Protein AF-R4IQC9-F1 (afdb_monomer_lite)

Organism: Yersinia pestis (NCBI:txid632)

Foldseek 3Di:
DEDEEEADDPRRVVVVVVCVVVPYDYPYYDD

Secondary structure (DSSP, 8-state):
-EEEEE--HHHHHHHHHHHHHTT-EEEEEE-

Structure (mmCIF, N/CA/C/O backbone):
data_AF-R4IQC9-F1
#
_entry.id   AF-R4IQC9-F1
#
loop_
_atom_site.group_PDB
_atom_site.id
_atom_site.type_symbol
_atom_site.label_atom_id
_atom_site.label_alt_id
_atom_site.label_comp_id
_atom_site.label_asym_id
_atom_site.label_entity_id
_atom_site.label_seq_id
_atom_site.pdbx_PDB_ins_code
_atom_site.Cartn_x
_atom_site.Cartn_y
_atom_site.Cartn_z
_atom_site.occupancy
_atom_site.B_iso_or_equiv
_atom_site.auth_seq_id
_atom_site.auth_comp_id
_atom_site.auth_asym_id
_atom_site.auth_atom_id
_atom_site.pdbx_PDB_model_num
ATOM 1 N N . MET A 1 1 ? -10.199 2.627 6.585 1.00 94.38 1 MET A N 1
ATOM 2 C CA . MET A 1 1 ? -11.060 3.006 5.427 1.00 94.38 1 MET A CA 1
ATOM 3 C C . MET A 1 1 ? -10.829 1.995 4.311 1.00 94.38 1 MET A C 1
ATOM 5 O O . MET A 1 1 ? -9.702 1.538 4.204 1.00 94.38 1 MET A O 1
ATOM 9 N N . LYS A 1 2 ? -11.838 1.610 3.516 1.00 98.31 2 LYS A N 1
ATOM 10 C CA . LYS A 1 2 ? -11.650 0.635 2.421 1.00 98.31 2 LYS A CA 1
ATOM 11 C C . LYS A 1 2 ? -11.126 1.310 1.155 1.00 98.31 2 LYS A C 1
ATOM 13 O O . LYS A 1 2 ? -11.606 2.394 0.830 1.00 98.31 2 LYS A O 1
ATOM 18 N N . ALA A 1 3 ? -10.191 0.677 0.447 1.00 98.38 3 ALA A N 1
ATOM 19 C CA . ALA A 1 3 ? -9.604 1.231 -0.776 1.00 98.38 3 ALA A CA 1
ATOM 20 C C . ALA A 1 3 ? -9.357 0.170 -1.860 1.00 98.38 3 ALA A C 1
ATOM 22 O O . ALA A 1 3 ? -9.042 -0.980 -1.561 1.00 98.38 3 ALA A O 1
ATOM 23 N N . ILE A 1 4 ? -9.462 0.589 -3.122 1.00 98.56 4 ILE A N 1
ATOM 24 C CA . ILE A 1 4 ? -8.902 -0.113 -4.284 1.00 98.56 4 ILE A CA 1
ATOM 25 C C . ILE A 1 4 ? -7.753 0.750 -4.794 1.00 98.56 4 ILE A C 1
ATOM 27 O O . ILE A 1 4 ? -7.919 1.963 -4.931 1.00 98.56 4 ILE A O 1
ATOM 31 N N . VAL A 1 5 ? -6.594 0.143 -5.039 1.00 98.50 5 VAL A N 1
ATOM 32 C CA . VAL A 1 5 ? -5.355 0.878 -5.322 1.00 98.50 5 VAL A CA 1
ATOM 33 C C . VAL A 1 5 ? -4.832 0.522 -6.711 1.00 98.50 5 VAL A C 1
ATOM 35 O O . VAL A 1 5 ? -4.756 -0.650 -7.067 1.00 98.50 5 VAL A O 1
ATOM 38 N N . PHE A 1 6 ? -4.449 1.538 -7.482 1.00 98.75 6 PHE A N 1
ATOM 39 C CA . PHE A 1 6 ? -3.677 1.372 -8.712 1.00 98.75 6 PHE A CA 1
ATOM 40 C C . PHE A 1 6 ? -2.220 1.693 -8.397 1.00 98.75 6 PHE A C 1
ATOM 42 O O . PHE A 1 6 ? -1.917 2.813 -7.983 1.00 98.75 6 PHE A O 1
ATOM 49 N N . ALA A 1 7 ? -1.334 0.711 -8.520 1.00 98.44 7 ALA A N 1
ATOM 50 C CA . ALA A 1 7 ? 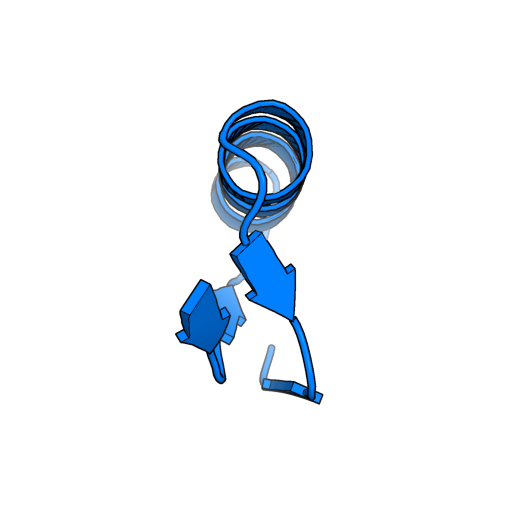0.041 0.812 -8.041 1.00 98.44 7 ALA A CA 1
ATOM 51 C C . ALA A 1 7 ? 0.990 0.061 -8.973 1.00 98.44 7 ALA A C 1
ATOM 53 O O . ALA A 1 7 ? 0.718 -1.077 -9.335 1.00 98.44 7 ALA A O 1
ATOM 54 N N . TYR A 1 8 ? 2.127 0.666 -9.320 1.00 98.62 8 TYR A N 1
ATOM 55 C CA . TYR A 1 8 ? 3.116 0.044 -10.199 1.00 98.62 8 TYR A CA 1
ATOM 56 C C . TYR A 1 8 ? 4.546 0.382 -9.773 1.00 98.62 8 TYR A C 1
ATOM 58 O O . TYR A 1 8 ? 4.816 1.480 -9.275 1.00 98.62 8 TYR A O 1
ATOM 66 N N . HIS A 1 9 ? 5.458 -0.563 -10.013 1.00 98.44 9 HIS A N 1
ATOM 67 C CA . HIS A 1 9 ? 6.887 -0.469 -9.701 1.00 98.44 9 HIS A CA 1
ATOM 68 C C . HIS A 1 9 ? 7.169 -0.141 -8.219 1.00 98.44 9 HIS A C 1
ATOM 70 O O . HIS A 1 9 ? 6.310 -0.276 -7.346 1.00 98.44 9 HIS A O 1
ATOM 76 N N . ASP A 1 10 ? 8.390 0.303 -7.932 1.00 98.31 10 ASP A N 1
ATOM 77 C CA . ASP A 1 10 ? 8.871 0.632 -6.586 1.00 98.31 10 ASP A CA 1
ATOM 78 C C . ASP A 1 10 ? 7.964 1.620 -5.834 1.00 98.31 10 ASP A C 1
ATOM 80 O O . ASP A 1 10 ? 7.720 1.452 -4.640 1.00 98.31 10 ASP A O 1
ATOM 84 N N . ILE A 1 11 ? 7.412 2.624 -6.528 1.00 98.56 11 ILE A N 1
ATOM 85 C CA . ILE A 1 11 ? 6.496 3.601 -5.915 1.00 98.56 11 ILE A CA 1
ATOM 86 C C . ILE A 1 11 ? 5.203 2.918 -5.469 1.00 98.56 11 ILE A C 1
ATOM 88 O O . ILE A 1 11 ? 4.703 3.207 -4.381 1.00 98.56 11 ILE A O 1
ATOM 92 N N . GLY A 1 12 ? 4.680 1.989 -6.273 1.00 98.56 12 GLY A N 1
ATOM 93 C CA . GLY A 1 12 ? 3.522 1.186 -5.904 1.00 98.56 12 GLY A CA 1
ATOM 94 C C . GLY A 1 12 ? 3.755 0.402 -4.614 1.00 98.56 12 GLY A C 1
ATOM 95 O O . GLY A 1 12 ? 2.926 0.453 -3.707 1.00 98.56 12 GLY A O 1
ATOM 96 N N . CYS A 1 13 ? 4.914 -0.248 -4.494 1.00 98.62 13 CYS A N 1
ATOM 97 C CA . CYS A 1 13 ? 5.293 -1.001 -3.297 1.00 98.62 13 CYS A CA 1
ATOM 98 C C . CYS A 1 13 ? 5.377 -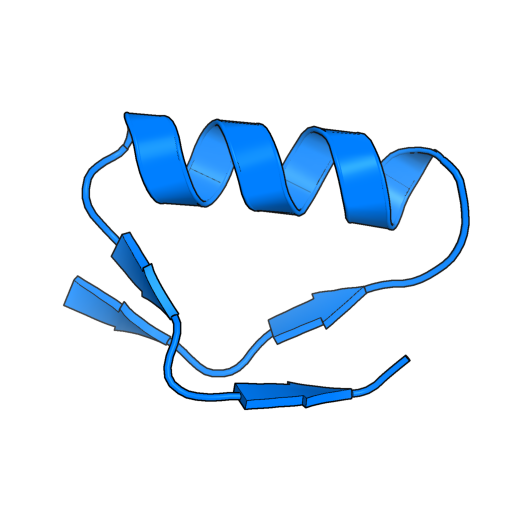0.108 -2.048 1.00 98.62 13 CYS A C 1
ATOM 100 O O . CYS A 1 13 ? 4.785 -0.429 -1.017 1.00 98.62 13 CYS A O 1
ATOM 102 N N . VAL A 1 14 ? 6.071 1.033 -2.136 1.00 98.69 14 VAL A N 1
ATOM 103 C CA . VAL A 1 14 ? 6.203 1.975 -1.008 1.00 98.69 14 VAL A CA 1
ATOM 104 C C . VAL A 1 14 ? 4.841 2.558 -0.614 1.00 98.69 14 VAL A C 1
ATOM 106 O O . VAL A 1 14 ? 4.525 2.646 0.572 1.00 98.69 14 VAL A O 1
ATOM 109 N N . GLY A 1 15 ? 4.008 2.907 -1.597 1.00 98.69 15 GLY A N 1
ATOM 110 C CA . GLY A 1 15 ? 2.672 3.454 -1.366 1.00 98.69 15 GLY A C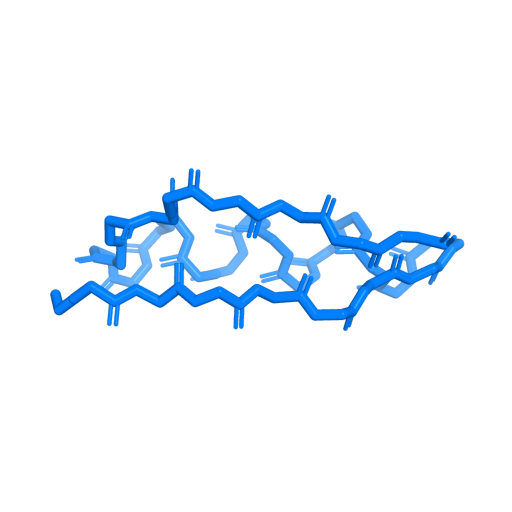A 1
ATOM 111 C C . GLY A 1 15 ? 1.726 2.467 -0.680 1.00 98.69 15 GLY A C 1
ATOM 112 O O . GLY A 1 15 ? 1.013 2.854 0.244 1.00 98.69 15 GLY A O 1
ATOM 113 N N . LEU A 1 16 ? 1.743 1.190 -1.077 1.00 98.69 16 LEU A N 1
ATOM 114 C CA . LEU A 1 16 ? 0.918 0.153 -0.445 1.00 98.69 16 LEU A CA 1
ATOM 115 C C . LEU A 1 16 ? 1.277 -0.041 1.033 1.00 98.69 16 LEU A C 1
ATOM 117 O O . LEU A 1 16 ? 0.373 -0.124 1.864 1.00 98.69 16 LEU A O 1
ATOM 121 N N . ASN A 1 17 ? 2.571 -0.040 1.369 1.00 98.56 17 ASN A N 1
ATOM 122 C CA . ASN A 1 17 ? 3.022 -0.132 2.761 1.00 98.56 17 ASN A CA 1
ATOM 123 C C . ASN A 1 17 ? 2.544 1.067 3.586 1.00 98.56 17 ASN A C 1
ATOM 125 O O . ASN A 1 17 ? 1.955 0.884 4.648 1.00 98.56 17 ASN A O 1
ATOM 129 N N . ALA A 1 18 ? 2.697 2.284 3.057 1.00 98.81 18 ALA A N 1
ATOM 130 C CA . ALA A 1 18 ? 2.234 3.494 3.732 1.00 98.81 18 ALA A CA 1
ATOM 131 C C . ALA A 1 18 ? 0.710 3.491 3.966 1.00 98.81 18 ALA A C 1
ATOM 133 O O . ALA A 1 18 ? 0.235 3.906 5.023 1.00 98.81 18 ALA A O 1
ATOM 134 N N . LEU A 1 19 ? -0.074 2.997 3.001 1.00 98.62 19 LEU A N 1
ATOM 135 C CA . LEU A 1 19 ? -1.528 2.867 3.140 1.00 98.62 19 LEU A CA 1
ATOM 136 C C . LEU A 1 19 ? -1.914 1.830 4.204 1.00 98.62 19 LEU A C 1
ATOM 138 O O . LEU A 1 19 ? -2.824 2.084 4.997 1.00 98.62 19 LEU A O 1
ATOM 142 N N . ALA A 1 20 ? -1.223 0.690 4.247 1.00 97.94 20 ALA A N 1
ATOM 143 C CA . ALA A 1 20 ? -1.447 -0.331 5.266 1.00 97.94 20 ALA A CA 1
ATOM 144 C C . ALA A 1 20 ? -1.119 0.199 6.674 1.00 97.94 20 ALA A C 1
ATOM 146 O O . ALA A 1 20 ? -1.927 0.049 7.591 1.00 97.94 20 ALA A O 1
ATOM 147 N N . GLU A 1 21 ? 0.012 0.894 6.832 1.00 98.62 21 GLU A N 1
ATOM 148 C CA . GLU A 1 21 ? 0.418 1.542 8.089 1.00 98.62 21 GLU A CA 1
ATOM 149 C C . GLU A 1 21 ? -0.574 2.626 8.537 1.00 98.62 21 GLU A C 1
ATOM 151 O O . GLU A 1 21 ? -0.846 2.774 9.728 1.00 98.62 21 GLU A O 1
ATOM 156 N N . ALA A 1 22 ? -1.183 3.340 7.588 1.00 98.56 22 ALA A N 1
ATOM 157 C CA . ALA A 1 22 ? -2.231 4.323 7.852 1.00 98.56 22 ALA A CA 1
ATOM 158 C C . ALA A 1 22 ? -3.612 3.704 8.171 1.00 98.56 22 ALA A C 1
ATOM 160 O O . ALA A 1 22 ? -4.581 4.438 8.382 1.00 98.56 22 ALA A O 1
ATOM 161 N N . GLY A 1 23 ? -3.739 2.372 8.207 1.00 98.31 23 GLY A N 1
ATOM 162 C CA . GLY A 1 23 ? -4.983 1.679 8.563 1.00 98.31 23 GLY A CA 1
ATOM 163 C C . GLY A 1 23 ? -6.017 1.615 7.432 1.00 98.31 23 GLY A C 1
ATOM 164 O O . GLY A 1 23 ? -7.232 1.558 7.684 1.00 98.31 23 GLY A O 1
ATOM 165 N N . TYR A 1 24 ? -5.569 1.652 6.174 1.00 98.62 24 TYR A N 1
ATOM 166 C CA . TYR A 1 24 ? -6.437 1.352 5.038 1.00 98.62 24 TYR A CA 1
ATOM 167 C C . TYR A 1 24 ? -6.610 -0.159 4.865 1.00 98.62 24 TYR A C 1
ATOM 169 O O . TYR A 1 24 ? -5.662 -0.933 4.908 1.00 98.62 24 TYR A O 1
ATOM 177 N N . ASP A 1 25 ? -7.853 -0.559 4.622 1.00 98.56 25 ASP A N 1
ATOM 178 C CA . ASP A 1 25 ? -8.255 -1.922 4.297 1.00 98.56 25 ASP A CA 1
ATOM 179 C C . ASP A 1 25 ? -8.286 -2.055 2.765 1.00 98.56 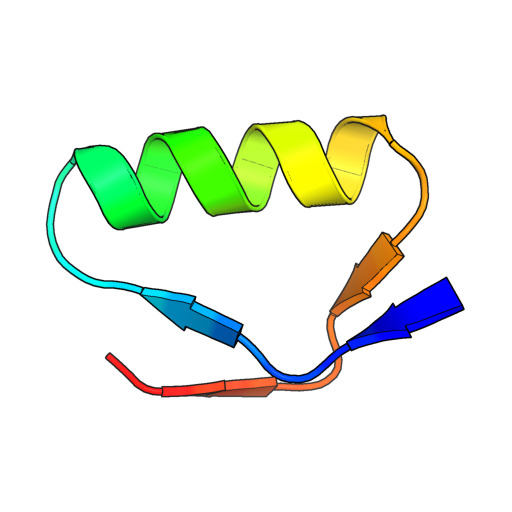25 ASP A C 1
ATOM 181 O O . ASP A 1 25 ? -9.276 -1.716 2.104 1.00 98.56 25 ASP A O 1
ATOM 185 N N . ILE A 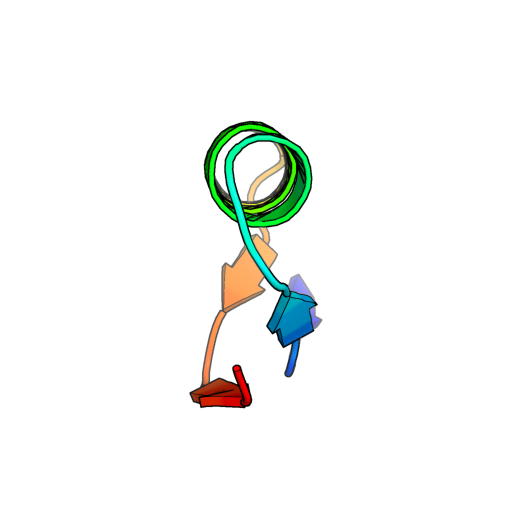1 26 ? -7.149 -2.435 2.179 1.00 98.50 26 ILE A N 1
ATOM 186 C CA . ILE A 1 26 ? -6.968 -2.536 0.725 1.00 98.50 26 ILE A CA 1
ATOM 187 C C . ILE A 1 26 ? -7.682 -3.794 0.225 1.00 98.50 26 ILE A C 1
ATOM 189 O O . ILE A 1 26 ? -7.312 -4.909 0.574 1.00 98.50 26 ILE A O 1
ATOM 193 N N . GLN A 1 27 ? -8.722 -3.619 -0.588 1.00 98.69 27 GLN A N 1
ATOM 194 C CA . GLN A 1 27 ? -9.581 -4.715 -1.057 1.00 98.69 27 GLN A CA 1
ATOM 195 C C . GLN A 1 27 ? -9.090 -5.335 -2.369 1.00 98.69 27 GLN A C 1
ATOM 197 O O . GLN A 1 27 ? -9.352 -6.504 -2.637 1.00 98.69 27 GLN A O 1
ATOM 202 N N . ALA A 1 28 ? -8.412 -4.545 -3.204 1.00 98.69 28 ALA A N 1
ATOM 203 C CA . ALA A 1 28 ? -7.838 -4.986 -4.469 1.00 98.69 28 ALA A CA 1
ATOM 204 C C . ALA A 1 28 ? -6.719 -4.038 -4.916 1.00 98.69 28 ALA A C 1
ATOM 206 O O . ALA A 1 28 ? -6.762 -2.835 -4.629 1.00 98.69 28 ALA A O 1
AT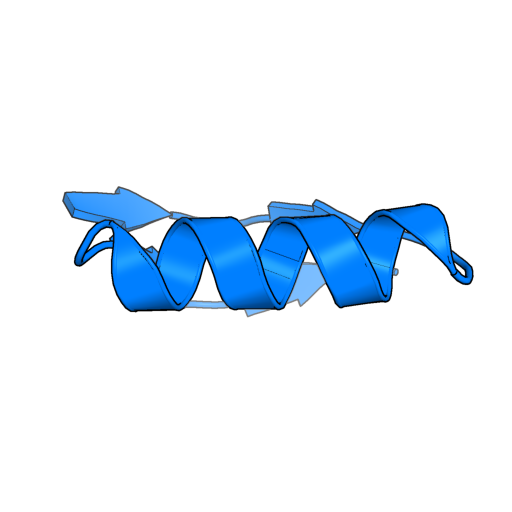OM 207 N N . VAL A 1 29 ? -5.754 -4.585 -5.658 1.00 98.62 29 VAL A N 1
ATOM 208 C CA . VAL A 1 29 ? -4.699 -3.826 -6.334 1.00 98.62 29 VAL A CA 1
ATOM 209 C C . VAL A 1 29 ? -4.734 -4.152 -7.820 1.00 98.62 29 VAL A C 1
ATOM 211 O O . VAL A 1 29 ? -4.744 -5.323 -8.196 1.00 98.62 29 VAL A O 1
ATOM 214 N N . PHE A 1 30 ? -4.740 -3.114 -8.648 1.00 98.69 30 PHE A N 1
ATOM 215 C CA . PHE A 1 30 ? -4.515 -3.215 -10.085 1.00 98.69 30 PHE A CA 1
ATOM 216 C C . PHE A 1 30 ? -3.139 -2.629 -10.380 1.00 98.69 30 PHE A C 1
ATOM 218 O O . PHE A 1 30 ? -2.810 -1.544 -9.898 1.00 98.69 30 PHE A O 1
ATOM 225 N N . THR A 1 31 ? -2.325 -3.371 -11.118 1.00 93.00 31 THR A N 1
ATOM 226 C CA . THR A 1 31 ? -0.914 -3.052 -11.337 1.00 93.00 31 THR A CA 1
ATOM 227 C C . THR A 1 31 ? -0.608 -2.969 -12.816 1.00 93.00 31 THR A C 1
ATOM 229 O O . THR A 1 31 ? -1.215 -3.760 -13.575 1.00 93.00 31 THR A O 1
#

Radius of gyration: 8.57 Å; chains: 1; bounding box: 20×9×20 Å

pLDDT: mean 98.24, std 1.22, range [93.0, 98.81]

Sequence (31 aa):
MKAIVFAYHDIGCVGLNALAEAGYDIQAVFT